Protein AF-A0A2D4LPZ3-F1 (afdb_monomer_lite)

Radius of gyration: 17.62 Å; chains: 1; bounding box: 32×42×44 Å

Foldseek 3Di:
DVVVVVLVVVCVVLNNVQEDEDPFDDDDDPVPDDPRHHYDYDDDKAFDDDPVLCVVQPDPVSRVPPTFKIKDKFKAFPVGDSDDDPVRIDIDIDIDGDPD

pLDDT: mean 95.25, std 2.66, range [81.62, 98.38]

InterPro domains:
  IPR026791 Dedicator of cytokinesis [PTHR23317] (1-100)
  IPR027357 DOCKER domain [PS51651] (1-100)
  IPR046770 DOCKER, Lobe B [PF20422] (25-100)

Organism: NCBI:txid129469

Secondary structure (DSSP, 8-state):
-HHHHHHHHHHHHH-GGGEEEE---SPP-GGGS-TTSEEEE-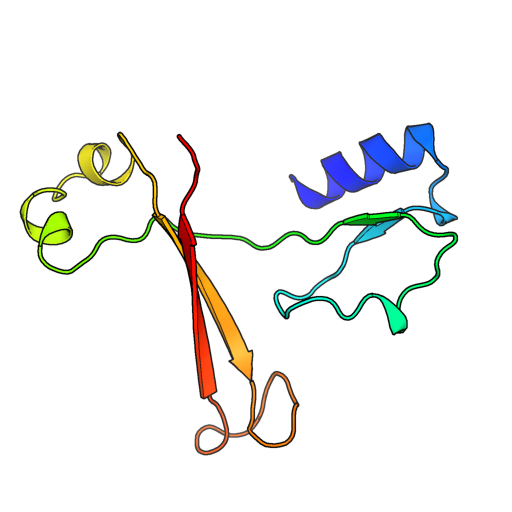---EE---TTHHHH--STTTTTSS--EEEEEEEEETTS-S---TTTEEEEEEEEE---

Structure (mmCIF, N/CA/C/O backbone):
data_AF-A0A2D4LPZ3-F1
#
_entry.id   AF-A0A2D4LPZ3-F1
#
loop_
_atom_site.group_PDB
_atom_site.id
_atom_site.type_symbol
_atom_site.label_atom_id
_atom_site.label_alt_id
_atom_site.label_comp_id
_atom_site.label_asym_id
_atom_site.label_entity_id
_atom_site.label_seq_id
_atom_site.pdbx_PDB_ins_code
_atom_site.Cartn_x
_atom_site.Cartn_y
_atom_site.Cartn_z
_atom_site.occupancy
_atom_site.B_iso_or_equiv
_atom_site.auth_seq_id
_atom_site.auth_comp_id
_atom_site.auth_asym_id
_atom_site.auth_atom_id
_atom_site.pdbx_PDB_model_num
ATOM 1 N N . GLU A 1 1 ? 8.930 9.792 7.529 1.00 81.62 1 GLU A N 1
ATOM 2 C CA . GLU A 1 1 ? 8.657 10.872 6.558 1.00 81.62 1 GLU A CA 1
ATOM 3 C C . GLU A 1 1 ? 7.173 10.966 6.187 1.00 81.62 1 GLU A C 1
ATOM 5 O O . GLU A 1 1 ? 6.524 11.829 6.749 1.00 81.62 1 GLU A O 1
ATOM 10 N N . ILE A 1 2 ? 6.574 10.081 5.371 1.00 92.38 2 ILE A N 1
ATOM 11 C CA . ILE A 1 2 ? 5.130 10.193 5.030 1.00 92.38 2 ILE A CA 1
ATOM 12 C C . ILE A 1 2 ? 4.170 9.708 6.130 1.00 92.38 2 ILE A C 1
ATOM 14 O O . ILE A 1 2 ? 3.154 10.349 6.369 1.00 92.38 2 ILE A O 1
ATOM 18 N N . SER A 1 3 ? 4.501 8.614 6.829 1.00 91.56 3 SER A N 1
ATOM 19 C CA . SER A 1 3 ? 3.631 8.053 7.879 1.00 91.56 3 SER A CA 1
ATOM 20 C C . SER A 1 3 ? 3.384 9.036 9.010 1.00 91.56 3 SER A C 1
ATOM 22 O O . SER A 1 3 ? 2.238 9.327 9.314 1.00 91.56 3 SER A O 1
ATOM 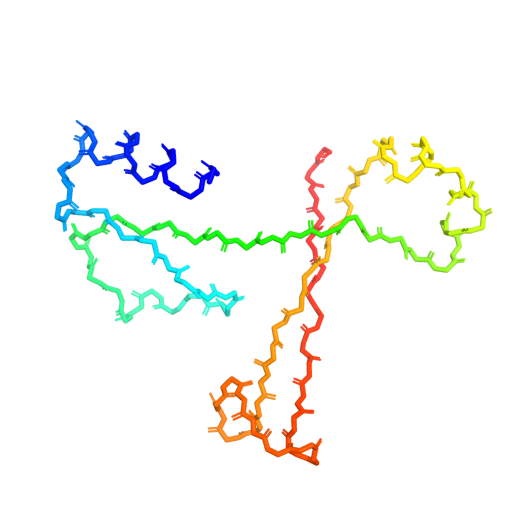24 N N . HIS A 1 4 ? 4.464 9.591 9.559 1.00 92.75 4 HIS A N 1
ATOM 25 C CA . HIS A 1 4 ? 4.398 10.597 10.615 1.00 92.75 4 HIS A CA 1
ATOM 26 C C . HIS A 1 4 ? 3.615 11.836 10.171 1.00 92.75 4 HIS A C 1
ATOM 28 O O . HIS A 1 4 ? 2.727 12.283 10.875 1.00 92.75 4 HIS A O 1
ATOM 34 N N . ARG A 1 5 ? 3.874 12.335 8.954 1.00 95.50 5 ARG A N 1
ATOM 35 C CA . ARG A 1 5 ? 3.169 13.505 8.412 1.00 95.50 5 ARG A CA 1
ATOM 36 C C . ARG A 1 5 ? 1.660 13.289 8.292 1.00 95.50 5 ARG A C 1
ATOM 38 O O . ARG A 1 5 ? 0.903 14.213 8.55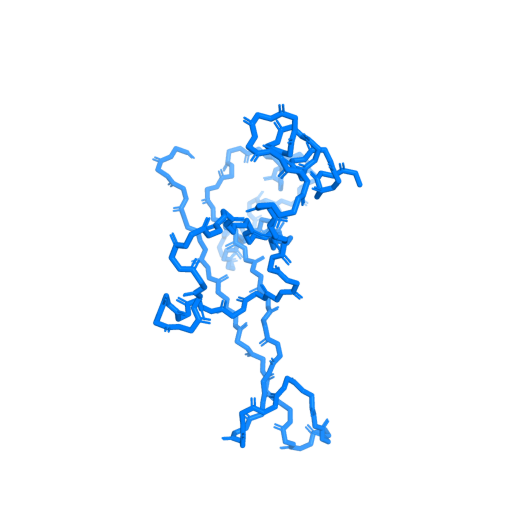8 1.00 95.50 5 ARG A O 1
ATOM 45 N N . LEU A 1 6 ? 1.220 12.109 7.848 1.00 95.50 6 LEU A N 1
ATOM 46 C CA . LEU A 1 6 ? -0.210 11.796 7.751 1.00 95.50 6 LEU A CA 1
ATOM 47 C C . LEU A 1 6 ? -0.830 11.590 9.132 1.00 95.50 6 LEU A C 1
ATOM 49 O O . LEU A 1 6 ? -1.915 12.104 9.384 1.00 95.50 6 LEU A O 1
ATOM 53 N N . GLU A 1 7 ? -0.139 10.876 10.017 1.00 94.38 7 GLU A N 1
ATOM 54 C CA . GLU A 1 7 ? -0.566 10.680 11.401 1.00 94.38 7 GLU A CA 1
ATOM 55 C C . GLU A 1 7 ? -0.781 12.021 12.108 1.00 94.38 7 GLU A C 1
ATOM 57 O O . GLU A 1 7 ? -1.882 12.268 12.584 1.00 94.38 7 GLU A O 1
ATOM 62 N N . GLU A 1 8 ? 0.208 12.920 12.081 1.00 96.06 8 GLU A N 1
ATOM 63 C CA . GLU A 1 8 ? 0.112 14.269 12.654 1.00 96.06 8 GLU A CA 1
ATOM 64 C C . GLU A 1 8 ? -1.025 15.079 12.030 1.00 96.06 8 GLU A C 1
ATOM 66 O O . GLU A 1 8 ? -1.864 15.613 12.747 1.00 96.06 8 GLU A O 1
ATOM 71 N N . PHE A 1 9 ? -1.113 15.118 10.698 1.00 97.06 9 PHE A N 1
ATOM 72 C CA . PHE A 1 9 ? -2.139 15.893 9.999 1.00 97.06 9 PHE A CA 1
ATOM 73 C C . PHE A 1 9 ? -3.566 15.494 10.397 1.00 97.06 9 PHE A C 1
ATOM 75 O O . PHE A 1 9 ? -4.450 16.346 10.522 1.00 97.06 9 PHE A O 1
ATOM 82 N N . TYR A 1 10 ? -3.820 14.194 10.564 1.00 97.19 10 TYR A N 1
ATOM 83 C CA . TYR A 1 10 ? -5.131 13.714 10.990 1.00 97.19 10 TYR A CA 1
ATOM 84 C C . TYR A 1 10 ? -5.306 13.784 12.509 1.00 97.19 10 TYR A C 1
ATOM 86 O O . TYR A 1 10 ? -6.414 14.064 12.967 1.00 97.19 10 TYR A O 1
ATOM 94 N N . ALA A 1 11 ? -4.239 13.607 13.288 1.00 96.31 11 ALA A N 1
ATOM 95 C CA . ALA A 1 11 ? -4.260 13.760 14.738 1.00 96.31 11 ALA A CA 1
ATOM 96 C C . ALA A 1 11 ? -4.574 15.203 15.159 1.00 96.31 11 ALA A C 1
ATOM 98 O O . ALA A 1 11 ? -5.355 15.401 16.084 1.00 96.31 11 ALA A O 1
ATOM 99 N N . GLU A 1 12 ? -4.072 16.212 14.443 1.00 97.19 12 GLU A N 1
ATOM 100 C CA . GLU A 1 12 ? -4.418 17.625 14.667 1.00 97.19 12 GLU A CA 1
ATOM 101 C C . GLU A 1 12 ? -5.919 17.908 14.478 1.00 97.19 12 GLU A C 1
ATOM 103 O O . GLU A 1 12 ? -6.458 18.840 15.072 1.00 97.19 12 GLU A O 1
ATOM 108 N N . ARG A 1 13 ? -6.616 17.106 13.660 1.00 95.81 13 ARG A N 1
ATOM 109 C CA . ARG A 1 13 ? -8.049 17.276 13.363 1.00 95.81 13 ARG A CA 1
ATOM 110 C C . ARG A 1 13 ? -8.956 16.444 14.258 1.00 95.81 13 ARG A C 1
ATOM 112 O O . ARG A 1 13 ? -10.055 16.886 14.580 1.00 95.81 13 ARG A O 1
ATOM 119 N N . PHE A 1 14 ? -8.529 15.231 14.599 1.00 95.50 14 PHE A N 1
ATOM 120 C CA . PHE A 1 14 ? -9.365 14.235 15.273 1.00 95.50 14 PHE A CA 1
ATOM 121 C C . PHE A 1 14 ? -8.906 13.903 16.698 1.00 95.50 14 PHE A C 1
ATOM 123 O O . PHE A 1 14 ? -9.655 13.273 17.436 1.00 95.50 14 PHE A O 1
ATOM 130 N N . GLY A 1 15 ? -7.718 14.350 17.106 1.00 95.38 15 GLY A N 1
ATOM 131 C CA . GLY A 1 15 ? -7.064 13.993 18.363 1.00 95.38 15 GLY A CA 1
ATOM 132 C C . GLY A 1 15 ? -6.065 12.844 18.191 1.00 95.38 15 GLY A C 1
ATOM 133 O O . GLY A 1 15 ? -6.323 11.879 17.472 1.00 95.38 15 GLY A O 1
ATOM 134 N N . HIS A 1 16 ? -4.922 12.929 18.880 1.00 93.69 16 HIS A N 1
ATOM 135 C CA . HIS A 1 16 ? -3.838 11.938 18.785 1.00 93.69 16 HIS A CA 1
ATOM 136 C C . HIS A 1 16 ? -4.257 10.516 19.177 1.00 93.69 16 HIS A C 1
ATOM 138 O O . HIS A 1 16 ? -3.746 9.556 18.616 1.00 93.69 16 HIS A O 1
ATOM 144 N N . GLU A 1 17 ? -5.205 10.360 20.101 1.00 95.06 17 GLU A N 1
ATOM 145 C CA . GLU A 1 17 ? -5.671 9.039 20.551 1.00 95.06 17 GLU A CA 1
ATOM 146 C C . GLU A 1 17 ? -6.630 8.359 19.556 1.00 95.06 17 GLU A C 1
ATOM 148 O O . GLU A 1 17 ? -6.906 7.158 19.665 1.00 95.06 17 GLU A O 1
ATOM 153 N N . MET A 1 18 ? -7.126 9.130 18.582 1.00 96.06 18 MET A N 1
ATOM 154 C CA . MET A 1 18 ? -8.155 8.713 17.632 1.00 96.06 18 MET A CA 1
ATOM 155 C C . MET A 1 18 ? -7.585 8.209 16.306 1.00 96.06 18 MET A C 1
ATOM 157 O O . MET A 1 18 ? -8.320 7.586 15.543 1.00 96.06 18 MET A O 1
ATOM 161 N N . VAL A 1 19 ? -6.308 8.472 16.011 1.00 96.94 19 VAL A N 1
ATOM 162 C CA . VAL A 1 19 ? -5.667 8.113 14.738 1.00 96.94 19 VAL A CA 1
ATOM 163 C C . VAL A 1 19 ? -4.662 6.989 14.954 1.00 96.94 19 VAL A C 1
ATOM 165 O O . VAL A 1 19 ? -3.788 7.089 15.806 1.00 96.94 19 VAL A O 1
ATOM 168 N N . GLU A 1 20 ? -4.759 5.926 14.155 1.00 95.69 20 GLU A N 1
ATOM 169 C CA . GLU A 1 20 ? -3.847 4.784 14.220 1.00 95.69 20 GLU A CA 1
ATOM 170 C C . GLU A 1 20 ? -3.288 4.405 12.844 1.00 95.69 20 GLU A C 1
ATOM 172 O O . GLU A 1 20 ? -4.012 4.254 11.854 1.00 95.69 20 GLU A O 1
ATOM 177 N N . ILE A 1 21 ? -1.973 4.181 12.789 1.00 95.19 21 ILE A N 1
ATOM 178 C CA . ILE A 1 21 ? -1.298 3.654 11.600 1.00 95.19 21 ILE A CA 1
ATOM 179 C C . ILE A 1 21 ? -1.303 2.121 11.623 1.00 95.19 21 ILE A C 1
ATOM 181 O O . ILE A 1 21 ? -0.727 1.492 12.514 1.00 95.19 21 ILE A O 1
ATOM 185 N N . ILE A 1 22 ? -1.872 1.497 10.589 1.00 94.88 22 ILE A N 1
ATOM 186 C CA . ILE A 1 22 ? -1.815 0.043 10.393 1.00 94.88 22 ILE A CA 1
ATOM 187 C C . ILE A 1 22 ? -0.424 -0.331 9.862 1.00 94.88 22 ILE A C 1
ATOM 189 O O . ILE A 1 22 ? -0.093 -0.071 8.705 1.00 94.88 22 ILE A O 1
ATOM 193 N N . LYS A 1 23 ? 0.390 -0.987 10.700 1.00 83.81 23 LYS A N 1
ATOM 194 C CA . LYS A 1 23 ? 1.804 -1.335 10.427 1.00 83.81 23 LYS A CA 1
ATOM 195 C C . LYS A 1 23 ? 2.011 -2.593 9.559 1.00 83.81 23 LYS A C 1
ATOM 197 O O . LYS A 1 23 ? 3.051 -3.238 9.641 1.00 83.81 23 LYS A O 1
ATOM 202 N N . GLY A 1 24 ? 1.043 -2.955 8.718 1.00 87.06 24 GLY A N 1
ATOM 203 C CA . GLY A 1 24 ? 1.111 -4.136 7.850 1.00 87.06 24 GLY A CA 1
ATOM 204 C C . GLY A 1 24 ? 0.468 -3.899 6.487 1.00 87.06 24 GLY A C 1
ATOM 205 O O . GLY A 1 24 ? -0.328 -2.981 6.328 1.00 87.06 24 GLY A O 1
ATOM 206 N N . SER A 1 25 ? 0.792 -4.748 5.510 1.00 91.50 25 SER A N 1
ATOM 207 C CA . SER A 1 25 ? 0.319 -4.641 4.117 1.00 91.50 25 SER A CA 1
ATOM 208 C C . SER A 1 25 ? -0.737 -5.685 3.734 1.00 91.50 25 SER A C 1
ATOM 210 O O . SER A 1 25 ? -1.093 -5.834 2.566 1.00 91.50 25 SER A O 1
ATOM 212 N N . ASN A 1 26 ? -1.239 -6.445 4.711 1.00 91.75 26 ASN A N 1
ATOM 213 C CA . ASN A 1 26 ? -2.335 -7.382 4.487 1.00 91.75 26 ASN A CA 1
ATOM 214 C C . ASN A 1 26 ? -3.654 -6.636 4.230 1.00 91.75 26 ASN A C 1
ATOM 216 O O . ASN A 1 26 ? -3.837 -5.537 4.759 1.00 91.75 26 ASN A O 1
ATOM 220 N N . PRO A 1 27 ? -4.595 -7.239 3.479 1.00 92.31 27 PRO A N 1
ATOM 221 C CA . PRO A 1 27 ? -5.962 -6.742 3.415 1.00 92.31 27 PRO A CA 1
ATOM 222 C C . PRO A 1 27 ? -6.536 -6.549 4.821 1.00 92.31 27 PRO A C 1
ATOM 224 O O . PRO A 1 27 ? -6.397 -7.418 5.684 1.00 92.31 27 PRO A O 1
ATOM 227 N N . VAL A 1 28 ? -7.156 -5.394 5.042 1.00 94.38 28 VAL A N 1
ATOM 228 C CA . VAL A 1 28 ? -7.676 -5.000 6.350 1.00 94.38 28 VAL A CA 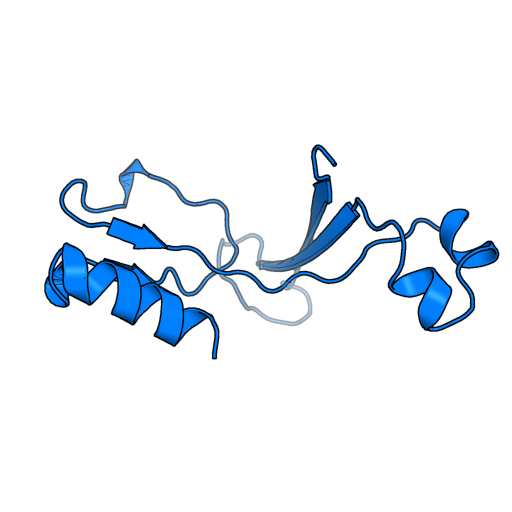1
ATOM 229 C C . VAL A 1 28 ? -9.082 -5.557 6.535 1.00 94.38 28 VAL A C 1
ATOM 231 O O . VAL A 1 28 ? -9.996 -5.250 5.769 1.00 94.38 28 VAL A O 1
ATOM 234 N N . ASP A 1 29 ? -9.255 -6.355 7.584 1.00 94.19 29 ASP A N 1
ATOM 235 C CA . ASP A 1 29 ? -10.562 -6.815 8.040 1.00 94.19 29 ASP A CA 1
ATOM 236 C C . ASP A 1 29 ? -11.202 -5.748 8.934 1.00 94.19 29 ASP A C 1
ATOM 238 O O . ASP A 1 29 ? -10.806 -5.555 10.084 1.00 94.19 29 ASP A O 1
ATOM 242 N N . LYS A 1 30 ? -12.206 -5.051 8.393 1.00 94.75 30 LYS A N 1
ATOM 243 C CA . LYS A 1 30 ? -12.886 -3.944 9.079 1.00 94.75 30 LYS A CA 1
ATOM 244 C C . LYS A 1 30 ? -13.601 -4.374 10.360 1.00 94.75 30 LYS A C 1
ATOM 246 O O . LYS A 1 30 ? -13.818 -3.534 11.221 1.00 94.75 30 LYS A O 1
ATOM 251 N N . THR A 1 31 ? -13.958 -5.652 10.501 1.00 97.00 31 THR A N 1
ATOM 252 C CA . THR A 1 31 ? -14.673 -6.155 11.688 1.00 97.00 31 THR A CA 1
ATOM 253 C C . THR A 1 31 ? -13.796 -6.196 12.939 1.00 97.00 31 THR A C 1
ATOM 255 O O . THR A 1 31 ? -14.311 -6.252 14.051 1.00 97.00 31 THR A O 1
ATOM 258 N N . LYS A 1 32 ? -12.470 -6.146 12.759 1.00 94.62 32 LYS A N 1
ATOM 259 C CA . LYS A 1 32 ? -11.475 -6.157 13.839 1.00 94.62 32 LYS A CA 1
ATOM 260 C C . LYS A 1 32 ? -11.014 -4.759 14.247 1.00 94.62 32 LYS A C 1
ATOM 262 O O . LYS A 1 32 ? -10.151 -4.646 15.113 1.00 94.62 32 LYS A O 1
ATOM 267 N N . LEU A 1 33 ? -11.529 -3.718 13.596 1.00 96.50 33 LEU A N 1
ATOM 268 C CA . LEU A 1 33 ? -11.172 -2.330 13.866 1.00 96.50 33 LEU A CA 1
ATOM 269 C C . LEU A 1 33 ? -12.183 -1.690 14.816 1.00 96.50 33 LEU A C 1
ATOM 271 O O . LEU A 1 33 ? -13.374 -1.993 14.746 1.00 96.50 33 LEU A O 1
ATOM 275 N N . ASP A 1 34 ? -11.717 -0.779 15.671 1.00 96.88 34 ASP A N 1
ATOM 276 C CA . ASP A 1 34 ? -12.603 0.041 16.495 1.00 96.88 34 ASP A CA 1
ATOM 277 C C . ASP A 1 34 ? -13.348 1.036 15.589 1.00 96.88 34 ASP A C 1
ATOM 279 O O . ASP A 1 34 ? -12.709 1.895 14.977 1.00 96.88 34 ASP A O 1
ATOM 283 N N . PRO A 1 35 ? -14.687 0.972 15.484 1.00 96.44 35 PRO A N 1
ATOM 284 C CA . PRO A 1 35 ? -15.443 1.881 14.627 1.00 96.44 35 PRO A CA 1
ATOM 285 C C . PRO A 1 35 ? -15.330 3.354 15.047 1.00 96.44 35 PRO A C 1
ATOM 287 O O . PRO A 1 35 ? -15.701 4.228 14.265 1.00 96.44 35 PRO A O 1
ATOM 290 N N . ASN A 1 36 ? -14.828 3.642 16.252 1.00 96.06 36 ASN A N 1
ATOM 291 C CA . ASN A 1 36 ? -14.632 5.002 16.740 1.00 96.06 36 ASN A CA 1
ATOM 292 C C . ASN A 1 36 ? -13.264 5.587 16.373 1.00 96.06 36 ASN A C 1
ATOM 294 O O . ASN A 1 36 ? -13.063 6.778 16.587 1.00 96.06 36 ASN A O 1
ATOM 298 N N . LYS A 1 37 ? -12.330 4.800 15.822 1.00 97.19 37 LYS A N 1
ATOM 299 C CA . LYS A 1 37 ? -10.986 5.269 15.453 1.00 97.19 37 LYS A CA 1
ATOM 300 C C . LYS A 1 37 ? -10.813 5.453 13.948 1.00 97.19 37 LYS A C 1
ATOM 302 O O . LYS A 1 37 ? -11.458 4.807 13.124 1.00 97.19 37 LYS A O 1
ATOM 307 N N . ALA A 1 38 ? -9.886 6.334 13.587 1.00 96.19 38 ALA A N 1
ATOM 308 C CA . ALA A 1 38 ? -9.447 6.567 12.222 1.00 96.19 38 ALA A CA 1
ATOM 309 C C . ALA A 1 38 ? -8.172 5.767 11.935 1.00 96.19 38 ALA A C 1
ATOM 311 O O . ALA A 1 38 ? -7.136 5.977 12.562 1.00 96.19 38 ALA A O 1
ATOM 312 N N . TYR A 1 39 ? -8.233 4.877 10.947 1.00 96.75 39 TYR A N 1
ATOM 313 C CA . TYR A 1 39 ? -7.110 4.022 10.574 1.00 96.75 39 TYR A CA 1
ATOM 314 C C . TYR A 1 39 ? -6.509 4.429 9.236 1.00 96.75 39 TYR A C 1
ATOM 316 O O . TYR A 1 39 ? -7.229 4.624 8.255 1.00 96.75 39 TYR A O 1
ATOM 324 N N . ILE A 1 40 ? -5.181 4.479 9.173 1.00 96.50 40 ILE A N 1
ATOM 325 C CA . ILE A 1 40 ? -4.440 4.754 7.941 1.00 96.50 40 ILE A CA 1
ATOM 326 C C . ILE A 1 40 ? -3.491 3.587 7.686 1.00 96.50 40 ILE A C 1
ATOM 328 O O . ILE A 1 40 ? -2.594 3.310 8.481 1.00 96.50 40 ILE A O 1
ATOM 332 N N . GLN A 1 41 ? -3.674 2.892 6.564 1.00 96.25 41 GLN A N 1
ATOM 333 C CA . GLN A 1 41 ? -2.734 1.870 6.111 1.00 96.25 41 GLN A CA 1
ATOM 334 C C . GLN A 1 41 ? -1.760 2.481 5.110 1.00 96.25 41 GLN A C 1
ATOM 336 O O . GLN A 1 41 ? -2.168 3.053 4.101 1.00 96.25 41 GLN A O 1
ATOM 341 N N . LEU A 1 42 ? -0.466 2.323 5.375 1.00 94.56 42 LEU A N 1
ATOM 342 C CA . LEU A 1 42 ? 0.595 2.780 4.488 1.00 94.56 42 LEU A CA 1
ATOM 343 C C . LEU A 1 42 ? 1.442 1.593 4.070 1.00 94.56 42 LEU A C 1
ATOM 345 O O . LEU A 1 42 ? 1.930 0.827 4.896 1.00 94.56 42 LEU A O 1
ATOM 349 N N . THR A 1 43 ? 1.600 1.424 2.765 1.00 95.38 43 THR A N 1
ATOM 350 C CA . THR A 1 43 ? 2.415 0.364 2.182 1.00 95.38 43 THR A CA 1
ATOM 351 C C . THR A 1 43 ? 3.251 0.976 1.076 1.00 95.38 43 THR A C 1
ATOM 353 O O . THR A 1 43 ? 2.721 1.622 0.175 1.00 95.38 43 THR A O 1
ATOM 356 N N . TYR A 1 44 ? 4.566 0.801 1.173 1.00 95.1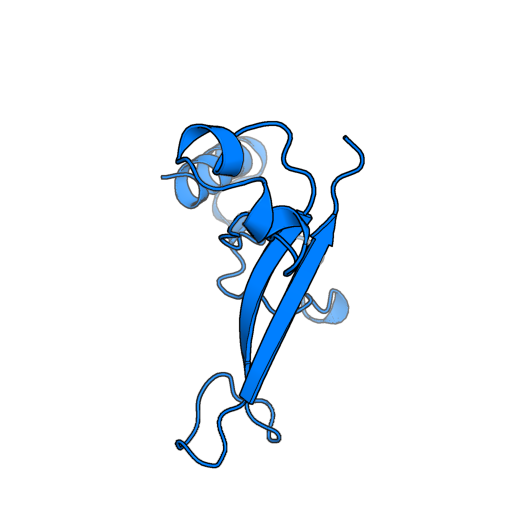9 44 TYR A N 1
ATOM 357 C CA . TYR A 1 44 ? 5.478 1.170 0.100 1.00 95.19 44 TYR A CA 1
ATOM 358 C C . TYR A 1 44 ? 5.232 0.278 -1.120 1.00 95.19 44 TYR A C 1
ATOM 360 O O . TYR A 1 44 ? 5.049 -0.933 -0.977 1.00 95.19 44 TYR A O 1
ATOM 368 N N . VAL A 1 45 ? 5.239 0.884 -2.304 1.00 97.25 45 VAL A N 1
ATOM 369 C CA . VAL A 1 45 ? 5.059 0.202 -3.586 1.00 97.25 45 VAL A CA 1
ATOM 370 C C . VAL A 1 45 ? 6.130 0.664 -4.564 1.00 97.25 45 VAL A C 1
ATOM 372 O O . VAL A 1 45 ? 6.596 1.801 -4.496 1.00 97.25 45 VAL A O 1
ATOM 375 N N . GLU A 1 46 ? 6.484 -0.207 -5.499 1.00 97.12 46 GLU A N 1
ATOM 376 C CA . GLU A 1 46 ? 7.416 0.092 -6.587 1.00 97.12 46 GLU A CA 1
ATOM 377 C C . GLU A 1 46 ? 6.689 0.030 -7.930 1.00 97.12 46 GLU A C 1
ATOM 379 O O . GLU A 1 46 ? 5.729 -0.735 -8.053 1.00 97.12 46 GLU A O 1
ATOM 384 N N . PRO A 1 47 ? 7.123 0.785 -8.953 1.00 97.88 47 PRO A N 1
ATOM 385 C CA . PRO A 1 47 ? 6.602 0.620 -10.303 1.00 97.88 47 PRO A CA 1
ATOM 386 C C . PRO A 1 47 ? 6.748 -0.832 -10.770 1.00 97.88 47 PRO A C 1
ATOM 388 O O . PRO A 1 47 ? 7.790 -1.463 -10.576 1.00 97.88 47 PRO A O 1
ATOM 391 N N . PHE A 1 48 ? 5.700 -1.364 -11.387 1.00 97.62 48 PHE A N 1
ATOM 392 C CA . PHE A 1 48 ? 5.700 -2.693 -11.976 1.00 97.62 48 PHE A CA 1
ATOM 393 C C . PHE A 1 48 ? 5.664 -2.591 -13.493 1.00 97.62 48 PHE A C 1
ATOM 395 O O . PHE A 1 48 ? 4.845 -1.862 -14.047 1.00 97.62 48 PHE A O 1
ATOM 402 N N . PHE A 1 49 ? 6.514 -3.386 -14.132 1.00 96.94 49 PHE A N 1
ATOM 403 C CA . PHE A 1 49 ? 6.596 -3.520 -15.577 1.00 96.94 49 PHE A CA 1
ATOM 404 C C . PHE A 1 49 ? 6.560 -5.001 -15.920 1.00 96.94 49 PHE A C 1
ATOM 406 O O . PHE A 1 49 ? 7.255 -5.805 -15.284 1.00 96.94 49 PHE A O 1
ATOM 413 N N . ASP A 1 50 ? 5.766 -5.368 -16.919 1.00 94.12 50 ASP A N 1
ATOM 414 C CA . ASP A 1 50 ? 5.827 -6.722 -17.454 1.00 94.12 50 ASP A CA 1
ATOM 415 C C . ASP A 1 50 ? 7.088 -6.940 -18.318 1.00 94.12 50 ASP A C 1
ATOM 417 O O . ASP A 1 50 ? 7.905 -6.043 -18.545 1.00 94.12 50 ASP A O 1
ATOM 421 N N . THR A 1 51 ? 7.284 -8.173 -18.788 1.00 93.00 51 THR A N 1
ATOM 422 C CA . THR A 1 51 ? 8.471 -8.537 -19.575 1.00 93.00 51 THR A CA 1
ATOM 423 C C . THR A 1 51 ? 8.537 -7.859 -20.941 1.00 93.00 51 THR A C 1
ATOM 425 O O . THR A 1 51 ? 9.620 -7.822 -21.526 1.00 93.00 51 THR A O 1
ATOM 428 N N . TYR A 1 52 ? 7.424 -7.347 -21.469 1.00 94.06 52 TYR A N 1
ATOM 429 C CA . TYR A 1 52 ? 7.395 -6.584 -22.711 1.00 94.06 52 TYR A CA 1
ATOM 430 C C . TYR A 1 52 ? 7.759 -5.127 -22.441 1.00 94.06 52 TYR A C 1
ATOM 432 O O . TYR A 1 52 ? 8.673 -4.617 -23.082 1.00 94.06 52 TYR A O 1
ATOM 440 N N . GLU A 1 53 ? 7.149 -4.499 -21.436 1.00 93.25 53 GLU A N 1
ATOM 441 C CA . GLU A 1 53 ? 7.466 -3.127 -21.035 1.00 93.25 53 GLU A CA 1
ATOM 442 C C . GLU A 1 53 ? 8.934 -2.959 -20.638 1.00 93.25 53 GLU A C 1
ATOM 444 O O . GLU A 1 53 ? 9.547 -1.946 -20.960 1.00 93.25 53 GLU A O 1
ATOM 449 N N . LEU A 1 54 ? 9.533 -3.957 -19.979 1.00 94.12 54 LEU A N 1
ATOM 450 C CA . LEU A 1 54 ? 10.951 -3.925 -19.604 1.00 94.12 54 LEU A CA 1
ATOM 451 C C . LEU A 1 54 ? 11.913 -3.902 -20.803 1.00 94.12 54 LEU A C 1
ATOM 453 O O . LEU A 1 54 ? 13.077 -3.547 -20.617 1.00 94.12 54 LEU A O 1
ATOM 457 N N . LYS A 1 55 ? 11.461 -4.276 -22.009 1.00 94.62 55 LYS A N 1
ATOM 458 C CA . LYS A 1 55 ? 12.276 -4.164 -23.232 1.00 94.62 55 LYS A CA 1
ATOM 459 C C . LYS A 1 55 ? 12.403 -2.717 -23.686 1.00 94.62 55 LYS A C 1
ATOM 461 O O . LYS A 1 55 ? 13.481 -2.321 -24.117 1.00 94.62 55 LYS A O 1
ATOM 466 N N . ASP A 1 56 ? 11.325 -1.951 -23.552 1.00 94.19 56 ASP A N 1
ATOM 467 C CA . ASP A 1 56 ? 11.273 -0.551 -23.973 1.00 94.19 56 ASP A CA 1
ATOM 468 C C . ASP A 1 56 ? 11.750 0.380 -22.848 1.00 94.19 56 ASP A C 1
ATOM 470 O O . ASP A 1 56 ? 12.445 1.366 -23.087 1.00 94.19 56 ASP A O 1
ATOM 474 N N . ARG A 1 57 ? 11.437 0.044 -21.591 1.00 95.00 57 ARG A N 1
ATOM 475 C CA . ARG A 1 57 ? 11.764 0.848 -20.407 1.00 95.00 57 ARG A CA 1
ATOM 476 C C . ARG A 1 57 ? 13.147 0.519 -19.856 1.00 95.00 57 ARG A C 1
ATOM 478 O O . ARG A 1 57 ? 13.290 -0.082 -18.787 1.00 95.00 57 ARG A O 1
ATOM 485 N N . VAL A 1 58 ? 14.184 0.922 -20.585 1.00 94.69 58 VAL A N 1
ATOM 486 C CA . VAL A 1 58 ? 15.580 0.612 -20.236 1.00 94.69 58 VAL A CA 1
ATOM 487 C C . VAL A 1 58 ? 16.163 1.637 -19.266 1.00 94.69 58 VAL A C 1
ATOM 489 O O . VAL A 1 58 ? 16.808 1.258 -18.281 1.00 94.69 58 VAL A O 1
ATOM 492 N N . THR A 1 59 ? 15.943 2.928 -19.518 1.00 96.19 59 THR A N 1
ATOM 493 C CA . THR A 1 59 ? 16.603 3.993 -18.757 1.00 96.19 59 THR A CA 1
ATOM 494 C C . THR A 1 59 ? 15.919 4.259 -17.418 1.00 96.19 59 THR A C 1
ATOM 496 O O . THR A 1 59 ? 14.794 3.829 -17.156 1.00 96.19 59 THR A O 1
ATOM 499 N N . TYR A 1 60 ? 16.599 5.009 -16.545 1.00 95.12 60 TYR A N 1
ATOM 500 C CA . TYR A 1 60 ? 15.978 5.509 -15.320 1.00 95.12 60 TYR A CA 1
ATOM 501 C C . TYR A 1 60 ? 14.744 6.363 -15.635 1.00 95.12 60 TYR A C 1
ATOM 503 O O . TYR A 1 60 ? 13.719 6.208 -14.981 1.00 95.12 60 TYR A O 1
ATOM 511 N N . PHE A 1 61 ? 14.808 7.218 -16.658 1.00 96.50 61 PHE A N 1
ATOM 512 C CA . PHE A 1 61 ? 13.672 8.047 -17.054 1.00 96.50 61 PHE A CA 1
ATOM 513 C C . PHE A 1 61 ? 12.475 7.195 -17.492 1.00 96.50 61 PHE A C 1
ATOM 515 O O . PHE A 1 61 ? 11.372 7.389 -16.985 1.00 96.50 61 PHE A O 1
ATOM 522 N N . ASP A 1 62 ? 12.697 6.187 -18.340 1.00 94.81 62 ASP A N 1
ATOM 523 C CA . ASP A 1 62 ? 11.611 5.339 -18.848 1.00 94.81 62 ASP A CA 1
ATOM 524 C C . ASP A 1 62 ? 10.915 4.547 -17.735 1.00 94.81 62 ASP A C 1
ATOM 526 O O . ASP A 1 62 ? 9.735 4.219 -17.839 1.00 94.81 62 ASP A O 1
ATOM 530 N N . LYS A 1 63 ? 11.628 4.259 -16.642 1.00 95.69 63 LYS A N 1
ATOM 531 C CA . LYS A 1 63 ? 11.087 3.583 -15.453 1.00 95.69 63 LYS A CA 1
ATOM 532 C C . LYS A 1 63 ? 10.408 4.529 -14.458 1.00 95.69 63 LYS A C 1
ATOM 534 O O . LYS A 1 63 ? 9.866 4.056 -13.464 1.00 95.69 63 LYS A O 1
ATOM 539 N N . ASN A 1 64 ? 10.426 5.839 -14.706 1.00 96.31 64 ASN A N 1
ATOM 540 C CA . ASN A 1 64 ? 9.843 6.864 -13.832 1.00 96.31 64 ASN A CA 1
ATOM 541 C C . ASN A 1 64 ? 8.818 7.767 -14.547 1.00 96.31 64 ASN A C 1
ATOM 543 O O . ASN A 1 64 ? 8.287 8.694 -13.940 1.00 96.31 64 ASN A O 1
ATOM 547 N N . TYR A 1 65 ? 8.514 7.496 -15.819 1.00 94.38 65 TYR A N 1
ATOM 548 C CA . TYR A 1 65 ? 7.571 8.266 -16.628 1.00 94.38 65 TYR A CA 1
ATOM 549 C C . TYR A 1 65 ? 6.356 7.428 -17.046 1.00 94.38 65 TYR A C 1
ATOM 551 O O . TYR A 1 65 ? 6.497 6.261 -17.415 1.00 94.38 65 TYR A O 1
ATOM 559 N N . ASN A 1 66 ? 5.166 8.043 -17.030 1.00 94.56 66 ASN A N 1
ATOM 560 C CA . ASN A 1 66 ? 3.896 7.427 -17.436 1.00 94.56 66 ASN A CA 1
ATOM 561 C C . ASN A 1 66 ? 3.686 6.043 -16.789 1.00 94.56 66 ASN A C 1
ATOM 563 O O . ASN A 1 66 ? 3.635 5.008 -17.465 1.00 94.56 66 ASN A O 1
ATOM 567 N N . LEU A 1 67 ? 3.683 6.040 -15.455 1.00 96.56 67 LEU A N 1
ATOM 568 C CA . LEU A 1 67 ? 3.552 4.849 -14.622 1.00 96.56 67 LEU A CA 1
ATOM 569 C C . LEU A 1 67 ? 2.098 4.643 -14.225 1.00 96.56 67 LEU A C 1
ATOM 571 O O . LEU A 1 67 ? 1.440 5.590 -13.809 1.00 96.56 67 LEU A O 1
ATOM 575 N N . ARG A 1 68 ? 1.634 3.396 -14.292 1.00 96.50 68 ARG A N 1
ATOM 576 C CA . ARG A 1 68 ? 0.242 3.053 -13.971 1.00 96.50 68 ARG A CA 1
ATOM 577 C C . ARG A 1 68 ? 0.100 1.879 -13.013 1.00 96.50 68 ARG A C 1
ATOM 579 O O . ARG A 1 68 ? -0.863 1.816 -12.252 1.00 96.50 68 ARG A O 1
ATOM 586 N N . THR A 1 69 ? 1.039 0.940 -13.057 1.00 97.94 69 THR A N 1
ATOM 587 C CA . THR A 1 69 ? 0.987 -0.281 -12.254 1.00 97.94 69 THR A CA 1
ATOM 588 C C . THR A 1 69 ? 2.094 -0.262 -11.216 1.00 97.94 69 THR A C 1
ATOM 590 O O . THR A 1 69 ? 3.242 0.048 -11.524 1.00 97.94 69 THR A O 1
ATOM 593 N N . PHE A 1 70 ? 1.745 -0.620 -9.987 1.00 98.38 70 PHE A N 1
ATOM 594 C CA . PHE A 1 70 ? 2.650 -0.666 -8.849 1.00 98.38 70 PHE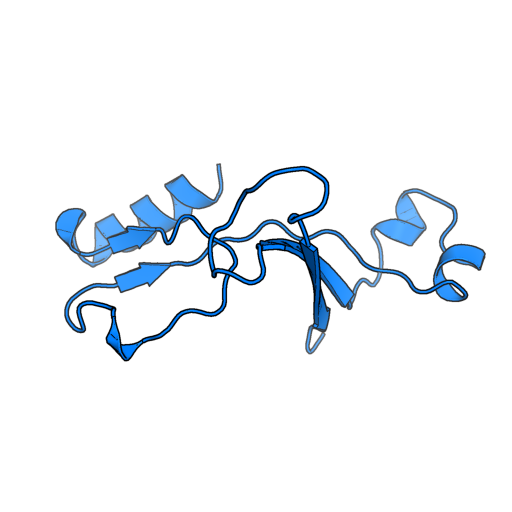 A CA 1
ATOM 595 C C . PHE A 1 70 ? 2.543 -2.015 -8.144 1.00 98.38 70 PHE A C 1
ATOM 597 O O . PHE A 1 70 ? 1.483 -2.640 -8.146 1.00 98.38 70 PHE A O 1
ATOM 604 N N . MET A 1 71 ? 3.629 -2.469 -7.526 1.00 98.12 71 MET A N 1
ATOM 605 C CA . MET A 1 71 ? 3.702 -3.748 -6.832 1.00 98.12 71 MET A CA 1
ATOM 606 C C . MET A 1 71 ? 4.207 -3.579 -5.403 1.00 98.12 71 MET A C 1
ATOM 608 O O . MET A 1 71 ? 5.136 -2.820 -5.141 1.00 98.12 71 MET A O 1
ATOM 612 N N . PHE A 1 72 ? 3.655 -4.377 -4.493 1.00 97.56 72 PHE A N 1
ATOM 613 C CA . PHE A 1 72 ? 4.283 -4.676 -3.208 1.00 97.56 72 PHE A CA 1
ATOM 614 C C . PHE A 1 72 ? 4.221 -6.171 -2.902 1.00 97.56 72 PHE A C 1
ATOM 616 O O . PHE A 1 72 ? 3.464 -6.930 -3.518 1.00 97.56 72 PHE A O 1
ATOM 623 N N . CYS A 1 73 ? 5.043 -6.599 -1.945 1.00 96.56 73 CYS A N 1
ATOM 624 C CA . CYS A 1 73 ? 5.085 -7.976 -1.475 1.00 96.56 73 CYS A CA 1
ATOM 625 C C . CYS A 1 73 ? 4.672 -8.063 -0.005 1.00 96.56 73 CYS A C 1
ATOM 627 O O . CYS A 1 73 ? 5.159 -7.295 0.823 1.00 96.56 73 CYS A O 1
ATOM 629 N N . THR A 1 74 ? 3.842 -9.050 0.326 1.00 96.19 74 THR A N 1
ATOM 630 C CA . THR A 1 74 ? 3.503 -9.382 1.714 1.00 96.19 74 THR A CA 1
ATOM 631 C C . THR A 1 74 ? 3.975 -10.804 2.024 1.00 96.19 74 THR A C 1
ATOM 633 O O . THR A 1 74 ? 3.576 -11.732 1.307 1.00 96.19 74 THR A O 1
ATOM 636 N N . PRO A 1 75 ? 4.837 -10.999 3.038 1.00 96.19 75 PRO A N 1
ATOM 637 C CA . PRO A 1 75 ? 5.245 -12.328 3.470 1.00 96.19 75 PRO A CA 1
ATOM 638 C C . PRO A 1 75 ? 4.098 -12.991 4.242 1.00 96.19 75 PRO A C 1
ATOM 640 O O . PRO A 1 75 ? 3.358 -12.325 4.969 1.00 96.19 75 PRO A O 1
ATOM 643 N N . PHE A 1 76 ? 3.922 -14.292 4.039 1.00 96.31 76 PHE A N 1
ATOM 644 C CA . PHE A 1 76 ? 2.960 -15.092 4.789 1.00 96.31 76 PHE A CA 1
ATOM 645 C C . PHE A 1 76 ? 3.401 -16.553 4.850 1.00 96.31 76 PHE A C 1
ATOM 647 O O . PHE A 1 76 ? 4.168 -17.013 4.007 1.00 96.31 76 PHE A O 1
ATOM 654 N N . THR A 1 77 ? 2.883 -17.285 5.820 1.00 96.94 77 THR A N 1
ATOM 655 C CA . THR A 1 77 ? 2.975 -18.743 5.939 1.00 96.94 77 THR A CA 1
ATOM 656 C C . THR A 1 77 ? 1.570 -19.344 5.826 1.00 96.94 77 THR A C 1
ATOM 658 O O . THR A 1 77 ? 0.566 -18.644 5.988 1.00 96.94 77 THR A O 1
ATOM 661 N N . LEU A 1 78 ? 1.462 -20.647 5.544 1.00 95.56 78 LEU A N 1
ATOM 662 C CA . LEU A 1 78 ? 0.151 -21.313 5.428 1.00 95.56 78 LEU A CA 1
ATOM 663 C C . LEU A 1 78 ? -0.618 -21.373 6.756 1.00 95.56 78 LEU A C 1
ATOM 665 O O . LEU A 1 78 ? -1.842 -21.455 6.745 1.00 95.56 78 LEU A O 1
ATOM 669 N N . ASP A 1 79 ? 0.086 -21.288 7.884 1.00 95.12 79 ASP A N 1
ATOM 670 C CA . ASP A 1 79 ? -0.502 -21.220 9.226 1.00 95.12 79 ASP A CA 1
ATOM 671 C C . ASP A 1 79 ? -0.903 -19.788 9.651 1.00 95.12 79 ASP A C 1
ATOM 673 O O . ASP A 1 79 ? -1.396 -19.584 10.759 1.00 95.12 79 ASP A O 1
ATOM 677 N N . GLY A 1 80 ? -0.732 -18.790 8.772 1.00 90.50 80 GLY A N 1
ATOM 678 C CA . GLY A 1 80 ? -1.221 -17.421 8.959 1.00 90.50 80 GLY A CA 1
ATOM 679 C C . GLY A 1 80 ? -0.240 -16.445 9.616 1.00 90.50 80 GLY A C 1
ATOM 680 O O . GLY A 1 80 ? -0.577 -15.268 9.770 1.00 90.50 80 GLY A O 1
ATOM 681 N N . ARG A 1 81 ? 0.975 -16.880 9.973 1.00 93.44 81 ARG A N 1
ATOM 682 C CA . ARG A 1 81 ? 2.047 -15.978 10.424 1.00 93.44 81 ARG A CA 1
ATOM 683 C C . ARG A 1 81 ? 2.589 -15.152 9.250 1.00 93.44 81 ARG A C 1
ATOM 685 O O . ARG A 1 81 ? 2.485 -15.521 8.083 1.00 93.44 81 ARG A O 1
ATOM 692 N N . ALA A 1 82 ? 3.196 -14.006 9.557 1.00 92.25 82 ALA A N 1
ATOM 693 C CA . ALA A 1 82 ? 3.924 -13.232 8.548 1.00 92.25 82 ALA A CA 1
ATOM 694 C C . ALA A 1 82 ? 5.254 -13.911 8.175 1.00 92.25 82 ALA A C 1
ATOM 696 O O . ALA A 1 82 ? 5.639 -13.928 7.005 1.00 92.25 82 ALA A O 1
ATOM 697 N N . HIS A 1 83 ? 5.928 -14.492 9.172 1.00 94.50 83 HIS A N 1
ATOM 698 C CA . HIS A 1 83 ? 7.254 -15.086 9.046 1.00 94.50 83 HIS A CA 1
ATOM 699 C C . HIS A 1 83 ? 7.307 -16.494 9.642 1.00 94.50 83 HIS A C 1
ATOM 701 O O . HIS A 1 83 ? 6.735 -16.740 10.707 1.00 94.50 83 HIS A O 1
ATOM 707 N N . GLY A 1 84 ? 8.024 -17.384 8.959 1.00 94.62 84 GLY A N 1
ATOM 708 C CA . GLY A 1 84 ? 8.299 -18.759 9.377 1.00 94.62 84 GLY A CA 1
ATOM 709 C C . GLY A 1 84 ? 9.638 -19.243 8.825 1.00 94.62 84 GLY A C 1
ATOM 710 O O . GLY A 1 84 ? 10.438 -18.438 8.339 1.00 94.62 84 GLY A O 1
ATOM 711 N N . ASP A 1 85 ? 9.876 -20.551 8.887 1.00 97.44 85 ASP A N 1
ATOM 712 C CA . ASP A 1 85 ? 11.096 -21.140 8.335 1.00 97.44 85 ASP A CA 1
ATOM 713 C C . ASP A 1 85 ? 11.116 -21.071 6.800 1.00 97.44 85 ASP A C 1
ATOM 715 O O . ASP A 1 85 ? 10.091 -20.884 6.144 1.00 97.44 85 ASP A O 1
ATOM 719 N N . LEU A 1 86 ? 12.293 -21.260 6.192 1.00 96.88 86 LEU A N 1
ATOM 720 C CA . LEU A 1 86 ? 12.482 -21.098 4.742 1.00 96.88 86 LEU A CA 1
ATOM 721 C C . LEU A 1 86 ? 11.497 -21.927 3.897 1.00 96.88 86 LEU A C 1
ATOM 723 O O . LEU A 1 86 ? 11.034 -21.461 2.861 1.00 96.88 86 LEU A O 1
ATOM 727 N N . HIS A 1 87 ? 11.181 -23.145 4.339 1.00 96.25 87 HIS A N 1
ATOM 728 C CA . HIS A 1 87 ? 10.265 -24.056 3.647 1.00 96.25 87 HIS A CA 1
ATOM 729 C C . HIS A 1 87 ? 8.781 -23.730 3.894 1.00 96.25 87 HIS A C 1
ATOM 731 O O . HIS A 1 87 ? 7.921 -24.197 3.151 1.00 96.25 87 HIS A O 1
ATOM 737 N N . GLU A 1 88 ? 8.482 -22.924 4.914 1.00 96.62 88 GLU A N 1
ATOM 738 C CA . GLU A 1 88 ? 7.133 -22.470 5.265 1.00 96.62 88 GLU A CA 1
ATOM 739 C C . GLU A 1 88 ? 6.819 -21.081 4.692 1.00 96.62 88 GLU A C 1
ATOM 741 O O . GLU A 1 88 ? 5.658 -20.669 4.670 1.00 96.62 88 GLU A O 1
ATOM 746 N N . GLN A 1 89 ? 7.841 -20.330 4.270 1.00 98.00 89 GLN A N 1
ATOM 747 C CA . GLN A 1 89 ? 7.711 -18.931 3.890 1.00 98.00 89 GLN A CA 1
ATOM 748 C C . GLN A 1 89 ? 7.222 -18.762 2.447 1.00 98.00 89 GLN A C 1
ATOM 750 O O . GLN A 1 89 ? 7.913 -19.071 1.476 1.00 98.00 89 GLN A O 1
ATOM 755 N N . PHE A 1 90 ? 6.067 -18.119 2.306 1.00 97.00 90 PHE A N 1
ATOM 756 C CA . PHE A 1 90 ? 5.500 -17.687 1.035 1.00 97.00 90 PHE A CA 1
ATOM 757 C C . PHE A 1 90 ? 5.544 -16.164 0.890 1.00 97.00 90 PHE A C 1
ATOM 759 O O . PHE A 1 90 ? 5.729 -15.408 1.851 1.00 97.00 90 PHE A O 1
ATOM 766 N N . LYS A 1 91 ? 5.363 -15.703 -0.352 1.00 96.38 91 LYS A N 1
ATOM 767 C CA . LYS A 1 91 ? 5.315 -14.284 -0.714 1.00 96.38 91 LYS A CA 1
ATOM 768 C C . LYS A 1 91 ? 4.149 -14.022 -1.655 1.00 96.38 91 LYS A C 1
ATOM 770 O O . LYS A 1 91 ? 4.106 -14.572 -2.753 1.00 96.38 91 LYS A O 1
ATOM 775 N N . ARG A 1 92 ? 3.234 -13.138 -1.256 1.00 96.56 92 ARG A N 1
ATOM 776 C CA . ARG A 1 92 ? 2.151 -12.650 -2.117 1.00 96.56 92 ARG A CA 1
ATOM 777 C C . ARG A 1 92 ? 2.600 -11.370 -2.808 1.00 96.56 92 ARG A C 1
ATOM 779 O O . ARG A 1 92 ? 2.976 -10.421 -2.126 1.00 96.56 92 ARG A O 1
ATOM 786 N N . LYS A 1 93 ? 2.560 -11.348 -4.142 1.00 97.06 93 LYS A N 1
ATOM 787 C CA . LYS A 1 93 ? 2.758 -10.138 -4.950 1.00 97.06 93 LYS A CA 1
ATOM 788 C C . LYS A 1 93 ? 1.396 -9.528 -5.258 1.00 97.06 93 LYS A C 1
ATOM 790 O O . LYS A 1 93 ? 0.556 -10.208 -5.842 1.00 97.06 93 LYS A O 1
ATOM 795 N N . THR A 1 94 ? 1.193 -8.272 -4.884 1.00 97.75 94 THR A N 1
ATOM 796 C CA . THR A 1 94 ? -0.036 -7.529 -5.182 1.00 97.75 94 THR A CA 1
ATOM 797 C C . THR A 1 94 ? 0.275 -6.475 -6.229 1.00 97.75 94 THR A C 1
ATOM 799 O O . THR A 1 94 ? 1.225 -5.719 -6.045 1.00 97.75 94 THR A O 1
ATOM 802 N N . LEU A 1 95 ? -0.519 -6.427 -7.299 1.00 97.94 95 LEU A N 1
ATOM 803 C CA . LEU A 1 95 ? -0.443 -5.407 -8.343 1.00 97.94 95 LEU A CA 1
ATOM 804 C C . LEU A 1 95 ? -1.598 -4.422 -8.167 1.00 97.94 95 LEU A C 1
ATOM 806 O O . LEU A 1 95 ? -2.751 -4.834 -8.050 1.00 97.94 95 LEU A O 1
ATOM 810 N N . LEU A 1 96 ? -1.281 -3.132 -8.139 1.00 97.94 96 LEU A N 1
ATOM 811 C CA . LEU A 1 96 ? -2.236 -2.034 -8.048 1.00 97.94 96 LEU A CA 1
ATOM 812 C C . LEU A 1 96 ? -2.148 -1.212 -9.327 1.00 97.94 96 LEU A C 1
ATOM 814 O O . LEU A 1 96 ? -1.061 -0.777 -9.698 1.00 97.94 96 LEU A O 1
ATOM 818 N N . THR A 1 97 ? -3.282 -0.980 -9.979 1.00 97.88 97 THR A N 1
ATOM 819 C CA . THR A 1 97 ? -3.361 -0.164 -11.194 1.00 97.88 97 THR A CA 1
ATOM 820 C C . THR A 1 97 ? -4.161 1.095 -10.898 1.00 97.88 97 THR A C 1
ATOM 822 O O . THR A 1 97 ? -5.288 1.011 -10.408 1.00 97.88 97 THR A O 1
ATOM 825 N N . THR A 1 98 ? -3.586 2.260 -11.181 1.00 97.69 98 THR A N 1
ATOM 826 C CA . THR A 1 98 ? -4.256 3.551 -11.000 1.00 97.69 98 THR A CA 1
ATOM 827 C C . THR A 1 98 ? -5.222 3.852 -12.151 1.00 97.69 98 THR A C 1
ATOM 829 O O . THR A 1 98 ? -5.122 3.305 -13.259 1.00 97.69 98 THR A O 1
ATOM 832 N N . SER A 1 99 ? -6.204 4.718 -11.880 1.00 96.88 99 SER A N 1
ATOM 833 C CA . SER A 1 99 ? -7.162 5.184 -12.891 1.00 96.88 99 SER A CA 1
ATOM 834 C C . SER A 1 99 ? -6.515 6.087 -13.944 1.00 96.88 99 SER A C 1
ATOM 836 O O . SER A 1 99 ? -6.971 6.101 -15.088 1.00 96.88 99 SER A O 1
ATOM 838 N N . HIS A 1 100 ? -5.463 6.808 -13.550 1.00 89.19 100 HIS A N 1
ATOM 839 C CA . HIS A 1 100 ? -4.658 7.713 -14.364 1.00 89.19 100 HIS A CA 1
ATOM 840 C C . HIS A 1 100 ? -3.184 7.388 -14.171 1.00 89.19 100 HIS A C 1
ATOM 842 O O . HIS A 1 100 ? -2.820 7.042 -13.019 1.00 89.19 100 HIS A O 1
#

Sequence (100 aa):
EISHRLEEFYAERFGHEMVEIIKGSNPVDKTKLDPNKAYIQLTYVEPFFDTYELKDRVTYFDKNYNLRTFMFCTPFTLDGRAHGDLHEQFKRKTLLTTSH